Protein AF-A0A1A8I3B7-F1 (afdb_monomer)

Nearest PDB structures (foldseek):
  3erb-assembly1_A  TM=9.360E-01  e=1.379E-04  Homo sapiens
  3hs0-assembly3_D  TM=9.545E-01  e=1.295E-04  Homo sapiens
  7kg4-assembly2_B  TM=9.202E-01  e=6.249E-04  Homo sapiens
  3hs0-assembly3_I-2  TM=7.702E-01  e=1.666E-04  Homo sapiens
  8aci-assembly1_A  TM=8.861E-01  e=5.174E-04  Homo sapiens

Organism: Nothobranchius kuhntae (NCBI:txid321403)

Radius of gyration: 26.36 Å; Cα contacts (8 Å, |Δi|>4): 218; chains: 1; bounding box: 63×26×68 Å

Sequence (165 aa):
AVLNTSALFTYDSEYLLNTYYYKPRHDSSFIPVFSVPESPDDPLSAQAAQICSGHGSQFCRYDILVGRSPAMGNATRVSFQSHISLVNDLKPVLSCGWIPPPNNGKKLGTTYLQGAKVQFSCEEGYTLRGSAVRLCQKNGQWSGEDTSCHVSSMKNLMKSLILKL

InterPro domains:
  IPR000436 Sushi/SCR/CCP domain [PF00084] (96-149)
  IPR000436 Sushi/SCR/CCP domain [PS50923] (94-151)
  IPR000436 Sushi/SCR/CCP domain [SM00032] (96-149)
  IPR000436 Sushi/SCR/CCP domain [cd00033] (96-149)
  IPR035976 Sushi/SCR/CCP superfamily [SSF57535] (95-151)
  IPR051495 Epithelial Barrier and Cell Signaling Protein [PTHR13802] (8-152)
  IPR056619 Mucin-4-like, C8-3 domain [PF23263] (38-89)

Structure (mmCIF, N/CA/C/O backbone):
data_AF-A0A1A8I3B7-F1
#
_entry.id   AF-A0A1A8I3B7-F1
#
loop_
_atom_site.group_PDB
_atom_site.id
_atom_site.type_symbol
_atom_site.label_atom_id
_atom_site.label_alt_id
_atom_site.label_comp_id
_atom_site.label_asym_id
_atom_site.label_entity_id
_atom_site.label_seq_id
_atom_site.pdbx_PDB_ins_code
_atom_site.Cartn_x
_atom_site.Cartn_y
_atom_site.Cartn_z
_atom_site.occupancy
_atom_site.B_iso_or_equiv
_atom_site.auth_seq_id
_atom_site.auth_comp_id
_atom_site.auth_asym_id
_atom_site.auth_atom_id
_atom_site.pdbx_PDB_model_num
ATOM 1 N N . ALA A 1 1 ? 6.534 -5.813 12.168 1.00 29.72 1 ALA A N 1
ATOM 2 C CA . ALA A 1 1 ? 6.998 -6.311 10.860 1.00 29.72 1 ALA A CA 1
ATOM 3 C C . ALA A 1 1 ? 5.768 -6.464 9.984 1.00 29.72 1 ALA A C 1
ATOM 5 O O . ALA A 1 1 ? 4.904 -7.254 10.333 1.00 29.72 1 ALA A O 1
ATOM 6 N N . VAL A 1 2 ? 5.632 -5.648 8.939 1.00 33.31 2 VAL A N 1
ATOM 7 C CA . VAL A 1 2 ? 4.584 -5.846 7.930 1.00 33.31 2 VAL A CA 1
ATOM 8 C C . VAL A 1 2 ? 5.142 -6.899 6.981 1.00 33.31 2 VAL A C 1
ATOM 10 O O . VAL A 1 2 ? 6.028 -6.606 6.183 1.00 33.31 2 VAL A O 1
ATOM 13 N N . LEU A 1 3 ? 4.747 -8.154 7.185 1.00 36.22 3 LEU A N 1
ATOM 14 C CA . LEU A 1 3 ? 5.146 -9.259 6.325 1.00 36.22 3 LEU A CA 1
ATOM 15 C C . LEU A 1 3 ? 4.107 -9.400 5.214 1.00 36.22 3 LEU A C 1
ATOM 17 O O . LEU A 1 3 ? 2.982 -9.807 5.473 1.00 36.22 3 LEU A O 1
ATOM 21 N N . ASN A 1 4 ? 4.574 -9.104 4.003 1.00 42.94 4 ASN A N 1
ATOM 22 C CA . ASN A 1 4 ? 4.016 -9.440 2.697 1.00 42.94 4 ASN A CA 1
ATOM 23 C C . ASN A 1 4 ? 2.701 -8.762 2.255 1.00 42.94 4 ASN A C 1
ATOM 25 O O . ASN A 1 4 ? 1.717 -8.702 2.975 1.00 42.94 4 ASN A O 1
ATOM 29 N N . THR A 1 5 ? 2.751 -8.303 0.997 1.00 38.34 5 THR A N 1
ATOM 30 C CA . THR A 1 5 ? 1.679 -7.855 0.076 1.00 38.34 5 THR A CA 1
ATOM 31 C C . THR A 1 5 ? 1.057 -6.465 0.198 1.00 38.34 5 THR A C 1
ATOM 33 O O . THR A 1 5 ? 0.186 -6.138 -0.605 1.00 38.34 5 THR A O 1
ATOM 36 N N . SER A 1 6 ? 1.528 -5.584 1.072 1.00 40.06 6 SER A N 1
ATOM 37 C CA . SER A 1 6 ? 0.970 -4.228 1.160 1.00 40.06 6 SER A CA 1
ATOM 38 C C . SER A 1 6 ? 1.882 -3.210 0.467 1.00 40.06 6 SER A C 1
ATOM 40 O O . SER A 1 6 ? 2.818 -2.676 1.062 1.00 40.06 6 SER A O 1
ATOM 42 N N . ALA A 1 7 ? 1.632 -2.957 -0.824 1.00 38.62 7 ALA A N 1
ATOM 43 C CA . ALA A 1 7 ? 2.159 -1.772 -1.496 1.00 38.62 7 ALA A CA 1
ATOM 44 C C . ALA A 1 7 ? 1.798 -0.515 -0.683 1.00 38.62 7 ALA A C 1
ATOM 46 O O . ALA A 1 7 ? 0.807 -0.502 0.044 1.00 38.62 7 ALA A O 1
ATOM 47 N N . LEU A 1 8 ? 2.564 0.566 -0.847 1.00 45.38 8 LEU A N 1
ATOM 48 C CA . LEU A 1 8 ? 2.466 1.835 -0.102 1.00 45.38 8 LEU A CA 1
ATOM 49 C C . LEU A 1 8 ? 1.071 2.527 -0.130 1.00 45.38 8 LEU A C 1
ATOM 51 O O . LEU A 1 8 ? 0.895 3.568 0.496 1.00 45.38 8 LEU A O 1
ATOM 55 N N . PHE A 1 9 ? 0.086 1.943 -0.827 1.00 38.44 9 PHE A N 1
ATOM 56 C CA . PHE A 1 9 ? -1.305 2.389 -0.966 1.00 38.44 9 PHE A CA 1
ATOM 57 C C . PHE A 1 9 ? -2.360 1.296 -0.736 1.00 38.44 9 PHE A C 1
ATOM 59 O O . PHE A 1 9 ? -3.534 1.515 -1.038 1.00 38.44 9 PHE A O 1
ATOM 66 N N . THR A 1 10 ? -2.010 0.118 -0.220 1.00 41.25 10 THR A N 1
ATOM 67 C CA . THR A 1 10 ? -3.031 -0.891 0.077 1.00 41.25 10 THR A CA 1
ATOM 68 C C . THR A 1 10 ? -3.787 -0.487 1.340 1.00 41.25 10 THR A C 1
ATOM 70 O O . THR A 1 10 ? -3.451 -0.866 2.462 1.00 41.25 10 THR A O 1
ATOM 73 N N . TYR A 1 11 ? -4.879 0.245 1.129 1.00 44.25 11 TYR A N 1
ATOM 74 C CA . TYR A 1 11 ? -6.147 -0.144 1.735 1.00 44.25 11 TYR A CA 1
ATOM 75 C C . TYR A 1 11 ? -6.271 -1.671 1.674 1.00 44.25 11 TYR A C 1
ATOM 77 O O . TYR A 1 11 ? -5.760 -2.277 0.733 1.00 44.25 11 TYR A O 1
ATOM 85 N N . ASP A 1 12 ? -6.931 -2.281 2.655 1.00 45.56 12 ASP A N 1
ATOM 86 C CA . ASP A 1 12 ? -7.401 -3.664 2.567 1.00 45.56 12 ASP A CA 1
ATOM 87 C C . ASP A 1 12 ? -8.307 -3.783 1.326 1.00 45.56 12 ASP A C 1
ATOM 89 O O . ASP A 1 12 ? -9.506 -3.485 1.345 1.00 45.56 12 ASP A O 1
ATOM 93 N N . SER A 1 13 ? -7.655 -4.002 0.187 1.00 54.22 13 SER A N 1
ATOM 94 C CA . SER A 1 13 ? -8.174 -3.703 -1.137 1.00 54.22 13 SER A CA 1
ATOM 95 C C . SER A 1 13 ? -9.128 -4.797 -1.544 1.00 54.22 13 SER A C 1
ATOM 97 O O . SER A 1 13 ? -10.132 -4.513 -2.173 1.00 54.22 13 SER A O 1
ATOM 99 N N . GLU A 1 14 ? -8.903 -6.028 -1.108 1.00 53.94 14 GLU A N 1
ATOM 100 C CA . GLU A 1 14 ? -9.762 -7.136 -1.473 1.00 53.94 14 GLU A CA 1
ATOM 101 C C . GLU A 1 14 ? -11.155 -6.997 -0.843 1.00 53.94 14 GLU A C 1
ATOM 103 O O . GLU A 1 14 ? -12.153 -7.048 -1.561 1.00 53.94 14 GLU A O 1
ATOM 108 N N . TYR A 1 15 ? -11.256 -6.708 0.462 1.00 56.69 15 TYR A N 1
ATOM 109 C CA . TYR A 1 15 ? -12.559 -6.534 1.115 1.00 56.69 15 TYR A CA 1
ATOM 110 C C . TYR A 1 15 ? -13.305 -5.294 0.604 1.00 56.69 15 TYR A C 1
ATOM 112 O O . TYR A 1 15 ? -14.494 -5.373 0.281 1.00 56.69 15 TYR A O 1
ATOM 120 N N . LEU A 1 16 ? -12.625 -4.149 0.485 1.00 56.44 16 LEU A N 1
ATOM 121 C CA . LEU A 1 16 ? -13.259 -2.908 0.030 1.00 56.44 16 LEU A CA 1
ATOM 122 C C . LEU A 1 16 ? -13.615 -2.940 -1.466 1.00 56.44 16 LEU A C 1
ATOM 124 O O . LEU A 1 16 ? -14.724 -2.536 -1.824 1.00 56.44 16 LEU A O 1
ATOM 128 N N . LEU A 1 17 ? -12.737 -3.452 -2.338 1.00 57.22 17 LEU A N 1
ATOM 129 C CA . LEU A 1 17 ? -13.003 -3.552 -3.781 1.00 57.22 17 LEU A CA 1
ATOM 130 C C . LEU A 1 17 ? -14.116 -4.564 -4.077 1.00 57.22 17 LEU A C 1
ATOM 132 O O . LEU A 1 17 ? -15.009 -4.259 -4.874 1.00 57.22 17 LEU A O 1
ATOM 136 N N . ASN A 1 18 ? -14.113 -5.722 -3.403 1.00 55.06 18 ASN A N 1
ATOM 137 C CA . ASN A 1 18 ? -15.114 -6.772 -3.624 1.00 55.06 18 ASN A CA 1
ATOM 138 C C . ASN A 1 18 ? -16.487 -6.444 -3.021 1.00 55.06 18 ASN A C 1
ATOM 140 O O . ASN A 1 18 ? -17.495 -6.976 -3.494 1.00 55.06 18 ASN A O 1
ATOM 144 N N . THR A 1 19 ? -16.546 -5.603 -1.983 1.00 56.97 19 THR A N 1
ATOM 145 C CA . THR A 1 1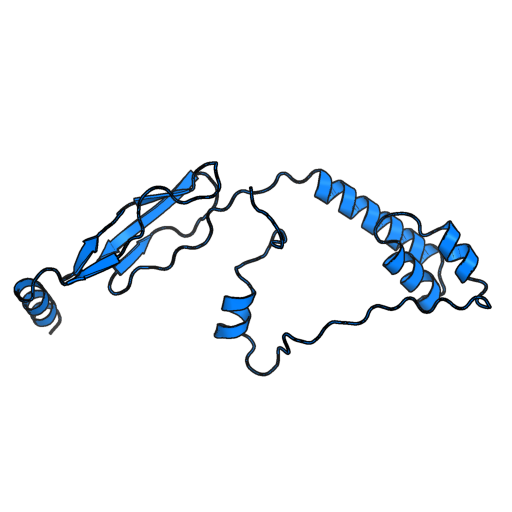9 ? -17.803 -5.290 -1.281 1.00 56.97 19 THR A CA 1
ATOM 146 C C . THR A 1 19 ? -18.463 -4.010 -1.790 1.00 56.97 19 THR A C 1
ATOM 148 O O . THR A 1 19 ? -19.687 -3.974 -1.879 1.00 56.97 19 THR A O 1
ATOM 151 N N . TYR A 1 20 ? -17.692 -2.978 -2.156 1.00 53.53 20 TYR A N 1
ATOM 152 C CA . TYR A 1 20 ? -18.251 -1.639 -2.394 1.00 53.53 20 TYR A CA 1
ATOM 153 C C . TYR A 1 20 ? -18.153 -1.122 -3.835 1.00 53.53 20 TYR A C 1
ATOM 155 O O . TYR A 1 20 ? -18.980 -0.292 -4.205 1.00 53.53 20 TYR A O 1
ATOM 163 N N . TYR A 1 21 ? -17.194 -1.577 -4.657 1.00 54.53 21 TYR A N 1
ATOM 164 C CA . TYR A 1 21 ? -16.903 -0.897 -5.932 1.00 54.53 21 TYR A CA 1
ATOM 165 C C . TYR A 1 21 ? -17.206 -1.692 -7.215 1.00 54.53 21 TYR A C 1
ATOM 167 O O . TYR A 1 21 ? -17.647 -1.073 -8.183 1.00 54.53 21 TYR A O 1
ATOM 175 N N . TYR A 1 22 ? -16.996 -3.020 -7.279 1.00 58.62 22 TYR A N 1
ATOM 176 C CA . TYR A 1 22 ? -16.888 -3.689 -8.597 1.00 58.62 22 TYR A CA 1
ATOM 177 C C . TYR A 1 22 ? -17.583 -5.045 -8.808 1.00 58.62 22 TYR A C 1
ATOM 179 O O . TYR A 1 22 ? -17.322 -5.689 -9.825 1.00 58.62 22 TYR A O 1
ATOM 187 N N . LYS A 1 23 ? -18.514 -5.497 -7.961 1.00 49.50 23 LYS A N 1
ATOM 188 C CA . LYS A 1 23 ? -19.348 -6.673 -8.304 1.00 49.50 23 LYS A CA 1
ATOM 189 C C . LYS A 1 23 ? -20.363 -6.267 -9.388 1.00 49.50 23 LYS A C 1
ATOM 191 O O . LYS A 1 23 ? -21.399 -5.715 -9.025 1.00 49.50 23 LYS A O 1
ATOM 196 N N . PRO A 1 24 ? -20.058 -6.403 -10.700 1.00 54.44 24 PRO A N 1
ATOM 197 C CA . PRO A 1 24 ? -19.806 -7.691 -11.368 1.00 54.44 24 PRO A CA 1
ATOM 198 C C . PRO A 1 24 ? -18.654 -7.700 -12.410 1.00 54.44 24 PRO A C 1
ATOM 200 O O . PRO A 1 24 ? -18.615 -8.575 -13.267 1.00 54.44 24 PRO A O 1
ATOM 203 N N . ARG A 1 25 ? -17.747 -6.715 -12.404 1.00 57.22 25 ARG A N 1
ATOM 204 C CA . ARG A 1 25 ? -16.710 -6.526 -13.444 1.00 57.22 25 ARG A CA 1
ATOM 205 C C . ARG A 1 25 ? -15.297 -6.945 -13.034 1.00 57.22 25 ARG A C 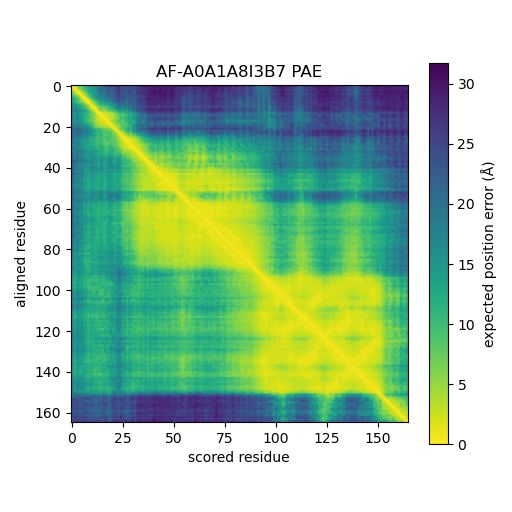1
ATOM 207 O O . ARG A 1 25 ? -14.399 -6.892 -13.867 1.00 57.22 25 ARG A O 1
ATOM 214 N N . HIS A 1 26 ? -15.088 -7.323 -11.777 1.00 57.19 26 HIS A N 1
ATOM 215 C CA . HIS A 1 26 ? -13.778 -7.733 -11.286 1.00 57.19 26 HIS A CA 1
ATOM 216 C C . HIS A 1 26 ? -13.695 -9.258 -11.213 1.00 57.19 26 HIS A C 1
ATOM 218 O O . HIS A 1 26 ? -14.240 -9.873 -10.296 1.00 57.19 26 HIS A O 1
ATOM 224 N N . ASP A 1 27 ? -13.025 -9.856 -12.195 1.00 64.44 27 ASP A N 1
ATOM 225 C CA . ASP A 1 27 ? -12.627 -11.256 -12.143 1.00 64.44 27 ASP A CA 1
ATOM 226 C C . ASP A 1 27 ? -11.337 -11.364 -11.321 1.00 64.44 27 ASP A C 1
ATOM 228 O O . ASP A 1 27 ? -10.253 -11.022 -11.791 1.00 64.44 27 ASP A O 1
ATOM 232 N N . SER A 1 28 ? -11.456 -11.821 -10.073 1.00 63.94 28 S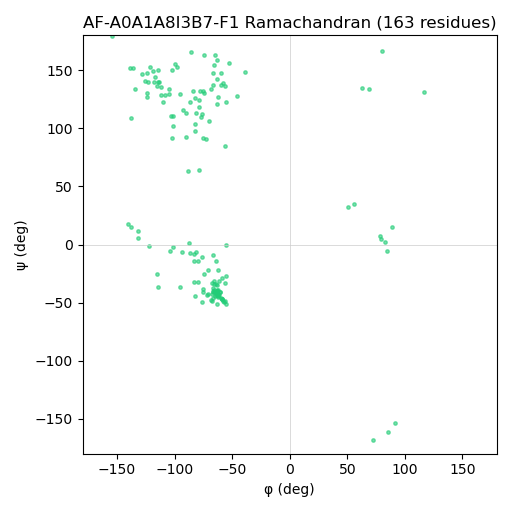ER A N 1
ATOM 233 C CA . SER A 1 28 ? -10.306 -12.034 -9.188 1.00 63.94 28 SER A CA 1
ATOM 234 C C . SER A 1 28 ? -9.376 -13.157 -9.660 1.00 63.94 28 SER A C 1
ATOM 236 O O . SER A 1 28 ? -8.291 -13.308 -9.104 1.00 63.94 28 SER A O 1
ATOM 238 N N . SER A 1 29 ? -9.773 -13.934 -10.673 1.00 69.44 29 SER A N 1
ATOM 239 C CA . SER A 1 29 ? -8.939 -14.956 -11.308 1.00 69.44 29 SER A CA 1
ATOM 240 C C . SER A 1 29 ? -8.186 -14.454 -12.546 1.00 69.44 29 SER A C 1
ATOM 242 O O . SER A 1 29 ? -7.333 -15.172 -13.072 1.00 69.44 29 SER A O 1
ATOM 244 N N . PHE A 1 30 ? -8.440 -13.220 -13.000 1.00 70.06 30 PHE A N 1
ATOM 245 C CA . PHE A 1 30 ? -7.736 -12.642 -14.139 1.00 70.06 30 PHE A CA 1
ATOM 246 C C . PHE A 1 30 ? -6.279 -12.330 -13.777 1.00 70.06 30 PHE A C 1
ATOM 248 O O . PHE A 1 30 ? -5.976 -11.361 -13.080 1.00 70.06 30 PHE A O 1
ATOM 255 N N . ILE A 1 31 ? -5.364 -13.147 -14.295 1.00 61.59 31 ILE A N 1
ATOM 256 C CA . ILE A 1 31 ? -3.923 -12.916 -14.212 1.00 61.59 31 ILE A CA 1
ATOM 257 C C . ILE A 1 31 ? -3.465 -12.396 -15.580 1.00 61.59 31 ILE A C 1
ATOM 259 O O . ILE A 1 31 ? -3.478 -13.164 -16.547 1.00 61.59 31 ILE A O 1
ATOM 263 N N . PRO A 1 32 ? -3.064 -11.118 -15.710 1.00 60.66 32 PRO A N 1
ATOM 264 C CA . PRO A 1 32 ? -2.543 -10.614 -16.972 1.00 60.66 32 PRO A CA 1
ATOM 265 C C . PRO A 1 32 ? -1.254 -11.361 -17.328 1.00 60.66 32 PRO A C 1
ATOM 267 O O . PRO A 1 32 ? -0.278 -11.345 -16.576 1.00 60.66 32 PRO A O 1
ATOM 270 N N . VAL A 1 33 ? -1.249 -12.020 -18.487 1.00 70.69 33 VAL A N 1
ATOM 271 C CA . VAL A 1 33 ? -0.063 -12.709 -19.001 1.00 70.69 33 VAL A CA 1
ATOM 272 C C . VAL A 1 33 ? 0.832 -11.681 -19.682 1.00 70.69 33 VAL A C 1
ATOM 274 O O . VAL A 1 33 ? 0.477 -11.117 -20.715 1.00 70.69 33 VAL A O 1
ATOM 277 N N . PHE A 1 34 ? 2.001 -11.439 -19.095 1.00 74.38 34 PHE A N 1
ATOM 278 C CA . PHE A 1 34 ? 3.054 -10.626 -19.692 1.00 74.38 34 PHE A CA 1
ATOM 279 C C . PHE A 1 34 ? 4.120 -11.551 -20.282 1.00 74.38 34 PHE A C 1
ATOM 281 O O . PHE A 1 34 ? 4.834 -12.228 -19.543 1.00 74.38 34 PHE A O 1
ATOM 288 N N . SER A 1 35 ? 4.224 -11.593 -21.608 1.00 80.94 35 SER A N 1
ATOM 289 C CA . SER A 1 35 ? 5.221 -12.397 -22.319 1.00 80.94 35 SER A CA 1
ATOM 290 C C . SER A 1 35 ? 6.058 -11.517 -23.236 1.00 80.94 35 SER A C 1
ATOM 292 O O . SER A 1 35 ? 5.517 -10.751 -24.034 1.00 80.94 35 SER A O 1
ATOM 294 N N . VAL A 1 36 ? 7.378 -11.654 -23.150 1.00 82.81 36 VAL A N 1
ATOM 295 C CA . VAL A 1 36 ? 8.308 -10.990 -24.065 1.00 82.81 36 VAL A CA 1
ATOM 296 C C . VAL A 1 36 ? 8.333 -11.782 -25.381 1.00 82.81 36 VAL A C 1
ATOM 298 O O . VAL A 1 36 ? 8.601 -12.983 -25.334 1.00 82.81 36 VAL A O 1
ATOM 301 N N . PRO A 1 37 ? 8.059 -11.167 -26.546 1.00 81.31 37 PRO A N 1
ATOM 302 C CA . PRO A 1 37 ? 8.076 -11.864 -27.832 1.00 81.31 37 PRO A CA 1
ATOM 303 C C . PRO A 1 37 ? 9.519 -12.053 -28.334 1.00 81.31 37 PRO A C 1
ATOM 305 O O . PRO A 1 37 ? 9.920 -11.468 -29.337 1.00 81.31 37 PRO A O 1
ATOM 308 N N . GLU A 1 38 ? 10.334 -12.826 -27.611 1.00 80.12 38 GLU A N 1
ATOM 309 C CA . GLU A 1 38 ? 11.719 -13.106 -28.007 1.00 80.12 38 GLU A CA 1
ATOM 310 C C . GLU A 1 38 ? 11.748 -14.137 -29.137 1.00 80.12 38 GLU A C 1
ATOM 312 O O . GLU A 1 38 ? 11.425 -15.307 -28.936 1.00 80.12 38 GLU A O 1
ATOM 317 N N . SER A 1 39 ? 12.158 -13.706 -30.331 1.00 85.31 39 SER A N 1
ATOM 318 C CA . SER A 1 39 ? 12.516 -14.610 -31.425 1.00 85.31 39 SER A CA 1
ATOM 319 C C . SER A 1 39 ? 14.041 -14.647 -31.582 1.00 85.31 39 SER A C 1
ATOM 321 O O . SER A 1 39 ? 14.660 -13.575 -31.599 1.00 85.31 39 SER A O 1
ATOM 323 N N . PRO A 1 40 ? 14.667 -15.834 -31.722 1.00 80.88 40 PRO A N 1
ATOM 324 C CA . PRO A 1 40 ? 16.099 -15.954 -32.005 1.00 80.88 40 PRO A CA 1
ATOM 325 C C . PRO A 1 40 ? 16.517 -15.269 -33.312 1.00 80.88 40 PRO A C 1
ATOM 327 O O . PRO A 1 40 ? 17.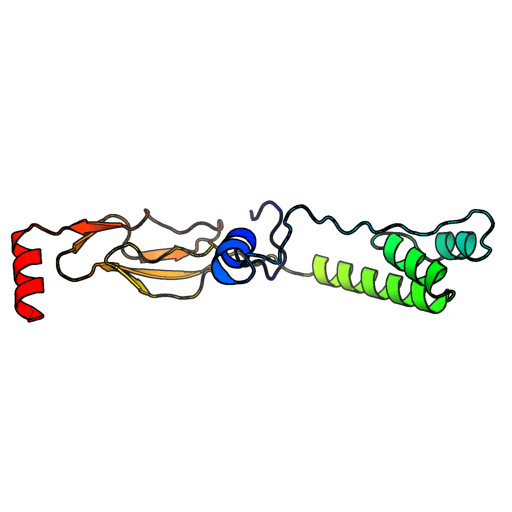644 -14.791 -33.415 1.00 80.88 40 PRO A O 1
ATOM 330 N N . ASP A 1 41 ? 15.600 -15.192 -34.280 1.00 88.00 41 ASP A N 1
ATOM 331 C CA . ASP A 1 41 ? 15.829 -14.586 -35.596 1.00 88.00 41 ASP A CA 1
ATOM 332 C C . ASP A 1 41 ? 15.665 -13.058 -35.584 1.00 88.00 41 ASP A C 1
ATOM 334 O O . ASP A 1 41 ? 15.950 -12.384 -36.575 1.00 88.00 41 ASP A O 1
ATOM 338 N N . ASP A 1 42 ? 15.181 -12.490 -34.476 1.00 88.44 42 ASP A N 1
ATOM 339 C CA . ASP A 1 42 ? 15.002 -11.050 -34.356 1.00 88.44 42 ASP A CA 1
ATOM 340 C C . ASP A 1 42 ? 16.353 -10.371 -34.067 1.00 88.44 42 ASP A C 1
ATOM 342 O O . ASP A 1 42 ? 16.959 -10.617 -33.016 1.00 88.44 42 ASP A O 1
ATOM 346 N N . PRO A 1 43 ? 16.833 -9.473 -34.948 1.00 88.50 43 PRO A N 1
ATOM 347 C CA . PRO A 1 43 ? 18.122 -8.810 -34.765 1.00 88.50 43 PRO A CA 1
ATOM 348 C C . PRO A 1 43 ? 18.174 -7.946 -33.496 1.00 88.50 43 PRO A C 1
ATOM 350 O O . PRO A 1 43 ? 19.259 -7.677 -32.977 1.00 88.50 43 PRO A O 1
ATOM 353 N N . LEU A 1 44 ? 17.020 -7.527 -32.965 1.00 91.69 44 LEU A N 1
ATOM 354 C CA . LEU A 1 44 ? 16.945 -6.752 -31.731 1.00 91.69 44 LEU A CA 1
ATOM 355 C C . LEU A 1 44 ? 17.000 -7.621 -30.470 1.00 91.69 44 LEU A C 1
ATOM 357 O O . LEU A 1 44 ? 17.265 -7.073 -29.403 1.00 91.69 44 LEU A O 1
ATOM 361 N N . SER A 1 45 ? 16.824 -8.945 -30.551 1.00 89.38 45 SER A N 1
ATOM 362 C CA . SER A 1 45 ? 16.875 -9.836 -29.378 1.00 89.38 45 SER A CA 1
ATOM 363 C C . SER A 1 45 ? 18.248 -9.828 -28.704 1.00 89.38 45 SER A C 1
ATOM 365 O O . SER A 1 45 ? 18.347 -9.669 -27.486 1.00 89.38 45 SER A O 1
ATOM 367 N N . ALA A 1 46 ? 19.328 -9.920 -29.487 1.00 88.81 46 ALA A N 1
ATOM 368 C CA . ALA A 1 46 ? 20.692 -9.860 -28.956 1.00 88.81 46 ALA A CA 1
ATOM 369 C C . ALA A 1 46 ? 20.997 -8.486 -28.337 1.00 88.81 46 ALA A C 1
ATOM 371 O O . ALA A 1 46 ? 21.578 -8.390 -27.254 1.00 88.81 46 ALA A O 1
ATOM 372 N N . GLN A 1 47 ? 20.547 -7.415 -28.995 1.00 89.75 47 GLN A N 1
ATOM 373 C CA . GLN A 1 47 ? 20.723 -6.049 -28.508 1.00 89.75 47 GLN A CA 1
ATOM 374 C C . GLN A 1 47 ? 19.918 -5.794 -27.225 1.00 89.75 47 GLN A C 1
ATOM 376 O O . GLN A 1 47 ? 20.425 -5.187 -26.279 1.00 89.75 47 GLN A O 1
ATOM 381 N N . ALA A 1 48 ? 18.688 -6.304 -27.151 1.00 91.31 48 ALA A N 1
ATOM 382 C CA . ALA A 1 48 ? 17.852 -6.235 -25.963 1.00 91.31 48 ALA A CA 1
ATOM 383 C C . ALA A 1 48 ? 18.480 -6.999 -24.795 1.00 91.31 48 ALA A C 1
ATOM 385 O O . ALA A 1 48 ? 18.481 -6.497 -23.675 1.00 91.31 48 ALA A O 1
ATOM 386 N N . ALA A 1 49 ? 19.087 -8.162 -25.046 1.00 89.00 49 ALA A N 1
ATOM 387 C CA . ALA A 1 49 ? 19.796 -8.917 -24.018 1.00 89.00 49 ALA A CA 1
ATOM 388 C C . ALA A 1 49 ? 21.012 -8.163 -23.449 1.00 89.00 49 ALA A C 1
ATOM 390 O O . ALA A 1 49 ? 21.282 -8.269 -22.253 1.00 89.00 49 ALA A O 1
ATOM 391 N N . GLN A 1 50 ? 21.712 -7.380 -24.276 1.00 89.94 50 GLN A N 1
ATOM 392 C CA . GLN A 1 50 ? 22.845 -6.557 -23.840 1.00 89.94 50 GLN A CA 1
ATOM 393 C C . GLN A 1 50 ? 22.414 -5.304 -23.066 1.00 89.94 50 GLN A C 1
ATOM 395 O O . GLN A 1 50 ? 23.040 -4.944 -22.069 1.00 89.94 50 GLN A O 1
ATOM 400 N N . ILE A 1 51 ? 21.354 -4.624 -23.511 1.00 91.88 51 ILE A N 1
ATOM 401 C CA . ILE A 1 51 ? 20.867 -3.398 -22.865 1.00 91.88 51 ILE A CA 1
ATOM 402 C C . ILE A 1 51 ? 20.114 -3.746 -21.580 1.00 91.88 51 ILE A C 1
ATOM 404 O O . ILE A 1 51 ? 20.369 -3.168 -20.527 1.00 91.88 51 ILE A O 1
ATOM 408 N N . CYS A 1 52 ? 19.185 -4.687 -21.634 1.00 91.81 52 CYS A N 1
ATOM 409 C CA . CYS A 1 52 ? 18.265 -4.966 -20.546 1.00 91.81 52 CYS A CA 1
ATOM 410 C C . CYS A 1 52 ? 18.832 -6.017 -19.588 1.00 91.81 52 CYS A C 1
ATOM 412 O O . CYS A 1 52 ? 18.613 -7.218 -19.760 1.00 91.81 52 CYS A O 1
ATOM 414 N N . SER A 1 53 ? 19.518 -5.555 -18.543 1.00 84.44 53 SER A N 1
ATOM 415 C CA . SER A 1 53 ? 20.029 -6.379 -17.444 1.00 84.44 53 SER A CA 1
ATOM 416 C C . SER A 1 53 ? 19.478 -5.919 -16.086 1.00 84.44 53 SER A C 1
ATOM 418 O O . SER A 1 53 ? 19.124 -4.753 -15.904 1.00 84.44 53 SER A O 1
ATOM 420 N N . GLY A 1 54 ? 19.382 -6.848 -15.127 1.00 81.44 54 GLY A N 1
ATOM 421 C CA . GLY A 1 54 ? 18.898 -6.576 -13.768 1.00 81.44 54 GLY A CA 1
ATOM 422 C C . GLY A 1 54 ? 17.373 -6.632 -13.594 1.00 81.44 54 GLY A C 1
ATOM 423 O O . GLY A 1 54 ? 16.650 -7.240 -14.390 1.00 81.44 54 GLY A O 1
ATOM 424 N N . HIS A 1 55 ? 16.882 -6.027 -12.509 1.00 77.06 55 HIS A N 1
ATOM 425 C CA . HIS A 1 55 ? 15.455 -5.965 -12.188 1.00 77.06 55 HIS A CA 1
ATOM 426 C C . HIS A 1 55 ? 14.687 -5.103 -13.201 1.00 77.06 55 HIS A C 1
ATOM 428 O O . HIS A 1 55 ? 15.137 -4.029 -13.588 1.00 77.06 55 HIS A O 1
ATOM 434 N N . GLY A 1 56 ? 13.514 -5.579 -13.627 1.00 79.12 56 GLY A N 1
ATOM 435 C CA . GLY A 1 56 ? 12.711 -4.919 -14.662 1.00 79.12 56 GLY A CA 1
ATOM 436 C C . GLY A 1 56 ? 13.200 -5.164 -16.097 1.00 79.12 56 GLY A C 1
ATOM 437 O O . GLY A 1 56 ? 12.653 -4.589 -17.037 1.00 79.12 56 GLY A O 1
ATOM 438 N N . SER A 1 57 ? 14.183 -6.053 -16.292 1.00 86.50 57 SER A N 1
ATOM 439 C CA . SER A 1 57 ? 14.715 -6.419 -17.614 1.00 86.50 57 SER A CA 1
ATOM 440 C C . SER A 1 57 ? 13.647 -6.940 -18.577 1.00 86.50 57 SER A C 1
ATOM 442 O O . SER A 1 57 ? 13.725 -6.646 -19.764 1.00 86.50 57 SER A O 1
ATOM 444 N N . GLN A 1 58 ? 12.617 -7.628 -18.080 1.00 89.12 58 GLN A N 1
ATOM 445 C CA . GLN A 1 58 ? 11.482 -8.088 -18.887 1.00 89.12 58 GLN A CA 1
ATOM 446 C C . GLN A 1 58 ? 10.707 -6.934 -19.548 1.00 89.12 58 GLN A C 1
ATOM 448 O O . GLN A 1 58 ? 10.362 -7.028 -20.722 1.00 89.12 58 GLN A O 1
ATOM 453 N N . PHE A 1 59 ? 10.491 -5.826 -18.831 1.00 90.19 59 PHE A N 1
ATOM 454 C CA . PHE A 1 59 ? 9.784 -4.652 -19.355 1.00 90.19 59 PHE A CA 1
ATOM 455 C C . PHE A 1 59 ? 10.653 -3.914 -20.371 1.00 90.19 59 PHE A C 1
ATOM 457 O O . PHE A 1 59 ? 10.201 -3.594 -21.462 1.00 90.19 59 PHE A O 1
ATOM 464 N N . CYS A 1 60 ? 11.941 -3.755 -20.054 1.00 93.19 60 CYS A N 1
ATOM 465 C CA . CYS A 1 60 ? 12.923 -3.213 -20.988 1.00 93.19 60 CYS A CA 1
ATOM 466 C C . CYS A 1 60 ? 12.975 -4.025 -22.295 1.00 93.19 60 CYS A C 1
ATOM 468 O O . CYS A 1 60 ? 12.901 -3.444 -23.373 1.00 93.19 60 CYS A O 1
ATOM 470 N N . ARG A 1 61 ? 13.058 -5.362 -22.220 1.00 93.06 61 ARG A N 1
ATOM 471 C CA . ARG A 1 61 ? 13.111 -6.240 -23.403 1.00 93.06 61 ARG A CA 1
ATOM 472 C C . ARG A 1 61 ? 11.831 -6.153 -24.223 1.00 93.06 61 ARG A C 1
ATOM 474 O O . ARG A 1 61 ? 11.904 -6.045 -25.443 1.00 93.06 61 ARG A O 1
ATOM 481 N N . TYR A 1 62 ? 10.679 -6.149 -23.555 1.00 92.44 62 TYR A N 1
ATOM 482 C CA . TYR A 1 62 ? 9.384 -5.979 -24.203 1.00 92.44 62 TYR A CA 1
ATOM 483 C C . TYR A 1 62 ? 9.313 -4.663 -24.988 1.00 92.44 62 TYR A C 1
ATOM 485 O O . TYR A 1 62 ? 8.989 -4.685 -26.174 1.00 92.44 62 TYR A O 1
ATOM 493 N N . ASP A 1 63 ? 9.702 -3.541 -24.379 1.00 93.31 63 ASP A N 1
ATOM 494 C CA . ASP A 1 63 ? 9.671 -2.230 -25.036 1.00 93.31 63 ASP A CA 1
ATOM 495 C C . ASP A 1 63 ? 10.625 -2.152 -26.240 1.00 93.31 63 ASP A C 1
ATOM 497 O O . ASP A 1 63 ? 10.297 -1.523 -27.246 1.00 93.31 63 ASP A O 1
ATOM 501 N N . ILE A 1 64 ? 11.780 -2.832 -26.196 1.00 94.06 64 ILE A N 1
ATOM 502 C CA . ILE A 1 64 ? 12.684 -2.921 -27.358 1.00 94.06 64 ILE A CA 1
ATOM 503 C C . ILE A 1 64 ? 12.056 -3.739 -28.482 1.00 94.06 64 ILE A C 1
ATOM 505 O O . ILE A 1 64 ? 12.091 -3.308 -29.633 1.00 94.06 64 ILE A O 1
ATOM 509 N N . LEU A 1 65 ? 11.520 -4.920 -28.177 1.00 92.75 65 LEU A N 1
ATOM 510 C CA . LEU A 1 65 ? 11.064 -5.871 -29.193 1.00 92.75 65 LEU A CA 1
ATOM 511 C C . LEU A 1 65 ? 9.734 -5.449 -29.825 1.00 92.75 65 LEU A C 1
ATOM 513 O O . LEU A 1 65 ? 9.563 -5.558 -31.039 1.00 92.75 65 LEU A O 1
ATOM 517 N N . VAL A 1 66 ? 8.818 -4.904 -29.023 1.00 91.56 66 VAL A N 1
ATOM 518 C CA . VAL A 1 66 ? 7.520 -4.401 -29.493 1.00 91.56 66 VAL A CA 1
ATOM 519 C C . VAL A 1 66 ? 7.653 -2.991 -30.066 1.00 91.56 66 VAL A C 1
ATOM 521 O O . VAL A 1 66 ? 7.135 -2.718 -31.146 1.00 91.56 66 VAL A O 1
ATOM 524 N N . GLY A 1 67 ? 8.382 -2.103 -29.385 1.00 91.88 67 GLY A N 1
ATOM 525 C CA . GLY A 1 67 ? 8.590 -0.717 -29.816 1.00 91.88 67 GLY A CA 1
ATOM 526 C C . GLY A 1 67 ? 9.684 -0.538 -30.871 1.00 91.88 67 GLY A C 1
ATOM 527 O O . GLY A 1 67 ? 9.871 0.572 -31.368 1.00 91.88 67 GLY A O 1
ATOM 528 N N . ARG A 1 68 ? 10.426 -1.605 -31.201 1.00 93.50 68 ARG A N 1
ATOM 529 C CA . ARG A 1 68 ? 11.537 -1.618 -32.172 1.00 93.50 68 ARG A CA 1
ATOM 530 C C . ARG A 1 68 ? 12.576 -0.514 -31.930 1.00 93.50 68 ARG A C 1
ATOM 532 O O . ARG A 1 68 ? 13.182 -0.004 -32.867 1.00 93.50 68 ARG A O 1
ATOM 539 N N . SER A 1 69 ? 12.789 -0.140 -30.665 1.00 95.19 69 SER A N 1
ATOM 540 C CA . SER A 1 69 ? 13.642 0.986 -30.272 1.00 95.19 69 SER A CA 1
ATOM 541 C C . SER A 1 69 ? 14.515 0.645 -29.059 1.00 95.19 69 SER A C 1
ATOM 543 O O . SER A 1 69 ? 14.021 0.587 -27.929 1.00 95.19 69 SER A O 1
ATOM 545 N N . PRO A 1 70 ? 15.838 0.490 -29.248 1.00 94.44 70 PRO A N 1
ATOM 546 C CA . PRO A 1 70 ? 16.780 0.288 -28.146 1.00 94.44 70 PRO A CA 1
ATOM 547 C C . PRO A 1 70 ? 16.805 1.463 -27.162 1.00 94.44 70 PRO A C 1
ATOM 549 O O . PRO A 1 70 ? 17.015 1.274 -25.964 1.00 94.44 70 PRO A O 1
ATOM 552 N N . ALA A 1 71 ? 16.568 2.682 -27.659 1.00 95.12 71 ALA A N 1
ATOM 553 C CA . ALA A 1 71 ? 16.496 3.884 -26.835 1.00 95.12 71 ALA A CA 1
ATOM 554 C C . ALA A 1 71 ? 15.291 3.848 -25.884 1.00 95.12 71 ALA A C 1
ATOM 556 O O . ALA A 1 71 ? 15.429 4.219 -24.719 1.00 95.12 71 ALA A O 1
ATOM 557 N N . MET A 1 72 ? 14.144 3.346 -26.359 1.00 94.75 72 MET A N 1
ATOM 558 C CA . MET A 1 72 ? 12.940 3.176 -25.544 1.00 94.75 72 MET A CA 1
ATOM 559 C C . MET A 1 72 ? 13.185 2.185 -24.403 1.00 94.75 72 MET A C 1
ATOM 561 O O . MET A 1 72 ? 13.011 2.542 -23.242 1.00 94.75 72 MET A O 1
ATOM 565 N N . GLY A 1 73 ? 13.706 0.991 -24.701 1.00 93.00 73 GLY A N 1
ATOM 566 C CA . GLY A 1 73 ? 14.034 0.024 -23.650 1.00 93.00 73 GLY A CA 1
ATOM 567 C C . GLY A 1 73 ? 15.102 0.514 -22.680 1.00 93.00 73 GLY A C 1
ATOM 568 O O . GLY A 1 73 ? 14.986 0.305 -21.474 1.00 93.00 73 GLY A O 1
ATOM 569 N N . ASN A 1 74 ? 16.127 1.218 -23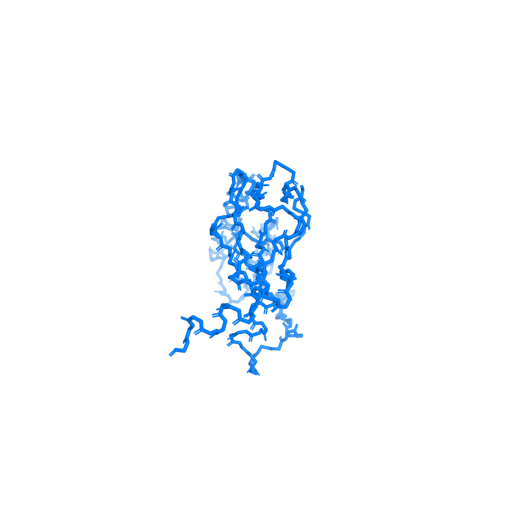.170 1.00 93.69 74 ASN A N 1
ATOM 570 C CA . ASN A 1 74 ? 17.132 1.820 -22.299 1.00 93.69 74 ASN A CA 1
ATOM 571 C C . ASN A 1 74 ? 16.509 2.837 -21.321 1.00 93.69 74 ASN A C 1
ATOM 573 O O . ASN A 1 74 ? 16.855 2.838 -20.140 1.00 93.69 74 ASN A O 1
ATOM 577 N N . ALA A 1 75 ? 15.561 3.660 -21.781 1.00 94.19 75 ALA A N 1
ATOM 578 C CA . ALA A 1 75 ? 14.819 4.569 -20.910 1.00 94.19 75 ALA A CA 1
ATOM 579 C C . ALA A 1 75 ? 13.995 3.803 -19.862 1.00 94.19 75 ALA A C 1
ATOM 581 O O . ALA A 1 75 ? 14.041 4.153 -18.683 1.00 94.19 75 ALA A O 1
ATOM 582 N N . THR A 1 76 ? 13.331 2.711 -20.253 1.00 93.88 76 THR A N 1
ATOM 583 C CA . THR A 1 76 ? 12.606 1.822 -19.330 1.00 93.88 76 THR A CA 1
ATOM 584 C C . THR A 1 76 ? 13.535 1.220 -18.280 1.00 93.88 76 THR A C 1
ATOM 586 O O . THR A 1 76 ? 13.234 1.277 -17.089 1.00 93.88 76 THR A O 1
ATOM 589 N N . ARG A 1 77 ? 14.706 0.711 -18.680 1.00 92.81 77 ARG A N 1
ATOM 590 C CA . ARG A 1 77 ? 15.736 0.207 -17.758 1.00 92.81 77 ARG A CA 1
ATOM 591 C C . ARG A 1 77 ? 16.129 1.259 -16.728 1.00 92.81 77 ARG A C 1
ATOM 593 O O . ARG A 1 77 ? 16.128 0.961 -15.537 1.00 92.81 77 ARG A O 1
ATOM 600 N N . VAL A 1 78 ? 16.458 2.471 -17.177 1.00 92.44 78 VAL A N 1
ATOM 601 C CA . VAL A 1 78 ? 16.858 3.568 -16.283 1.00 92.44 78 VAL A CA 1
ATOM 602 C C . VAL A 1 78 ? 15.706 3.941 -15.352 1.00 92.44 78 VAL A C 1
ATOM 604 O O . VAL A 1 78 ? 15.919 4.070 -14.152 1.00 92.44 78 VAL A O 1
ATOM 607 N N . SER A 1 79 ? 14.478 4.026 -15.869 1.00 92.56 79 SER A N 1
ATOM 608 C CA . SER A 1 79 ? 13.284 4.309 -15.068 1.00 92.56 79 SER A CA 1
ATOM 609 C C . SER A 1 79 ? 13.072 3.267 -13.964 1.00 92.56 79 SER A C 1
ATOM 611 O O . SER A 1 79 ? 12.900 3.631 -12.800 1.00 92.56 79 SER A O 1
ATOM 613 N N . PHE A 1 80 ? 13.177 1.974 -14.290 1.00 90.69 80 PHE A N 1
ATOM 614 C CA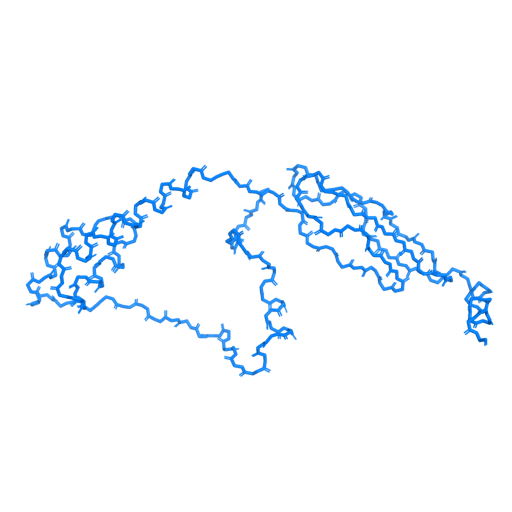 . PHE A 1 80 ? 13.080 0.893 -13.306 1.00 90.69 80 PHE A CA 1
ATOM 615 C C . PHE A 1 80 ? 14.220 0.924 -12.285 1.00 90.69 80 PHE A C 1
ATOM 617 O O . PHE A 1 80 ? 13.974 0.742 -11.095 1.00 90.69 80 PHE A O 1
ATOM 624 N N . GLN A 1 81 ? 15.454 1.195 -12.713 1.00 90.06 81 GLN A N 1
ATOM 625 C CA . GLN A 1 81 ? 16.595 1.336 -11.806 1.00 90.06 81 GLN A CA 1
ATOM 626 C C . GLN A 1 81 ? 16.403 2.509 -10.837 1.00 90.06 81 GLN A C 1
ATOM 628 O O . GLN A 1 81 ? 16.605 2.347 -9.634 1.00 90.06 81 GLN A O 1
ATOM 633 N N . SER A 1 82 ? 15.949 3.663 -11.333 1.00 90.62 82 SER A N 1
ATOM 634 C CA . SER A 1 82 ? 15.611 4.815 -10.495 1.00 90.62 82 SER A CA 1
ATOM 635 C C . SER A 1 82 ? 14.477 4.493 -9.525 1.00 90.62 82 SER A C 1
ATOM 637 O O . SER A 1 82 ? 14.581 4.823 -8.347 1.00 90.62 82 SER A O 1
ATOM 639 N N . HIS A 1 83 ? 13.424 3.807 -9.980 1.00 89.50 83 HIS A N 1
ATOM 640 C CA . HIS A 1 83 ? 12.329 3.376 -9.114 1.00 89.50 83 HIS A CA 1
ATOM 641 C C . HIS A 1 83 ? 12.823 2.471 -7.980 1.00 89.50 83 HIS A C 1
ATOM 643 O O . HIS A 1 83 ? 12.491 2.707 -6.824 1.00 89.50 83 HIS A O 1
ATOM 649 N N . ILE A 1 84 ? 13.650 1.472 -8.288 1.00 86.94 84 ILE A N 1
ATOM 650 C CA . ILE A 1 84 ? 14.200 0.556 -7.282 1.00 86.94 84 ILE A CA 1
ATOM 651 C C . ILE A 1 84 ? 15.084 1.300 -6.285 1.00 86.94 84 ILE A C 1
ATOM 653 O O . ILE A 1 84 ? 14.968 1.056 -5.088 1.00 86.94 84 ILE A O 1
ATOM 657 N N . SER A 1 85 ? 15.925 2.228 -6.753 1.00 89.75 85 SER A N 1
ATOM 658 C CA . SER A 1 85 ? 16.723 3.080 -5.864 1.00 89.75 85 SER A CA 1
ATOM 659 C C . SER A 1 85 ? 15.825 3.848 -4.899 1.00 89.75 85 SER A C 1
ATOM 661 O O . SER A 1 85 ? 16.026 3.776 -3.693 1.00 89.75 85 SER A O 1
ATOM 663 N N . LEU A 1 86 ? 14.784 4.505 -5.419 1.00 89.25 86 LEU A N 1
ATOM 664 C CA . LEU A 1 86 ? 13.827 5.244 -4.600 1.00 89.25 86 LEU A CA 1
ATOM 665 C C . LEU A 1 86 ? 13.145 4.335 -3.578 1.00 89.25 86 LEU A C 1
ATOM 667 O O . LEU A 1 86 ? 13.080 4.694 -2.410 1.00 89.25 86 LEU A O 1
ATOM 671 N N . VAL A 1 87 ? 12.659 3.162 -3.996 1.00 86.19 87 VAL A N 1
ATOM 672 C CA . VAL A 1 87 ? 11.971 2.207 -3.114 1.00 86.19 87 VAL A CA 1
ATOM 673 C C . VAL A 1 87 ? 12.891 1.685 -2.015 1.00 86.19 87 VAL A C 1
ATOM 675 O O . VAL A 1 87 ? 12.450 1.575 -0.874 1.00 86.19 87 VAL A O 1
ATOM 678 N N . ASN A 1 88 ? 14.154 1.403 -2.326 1.00 86.44 88 ASN A N 1
ATOM 679 C CA . ASN A 1 88 ? 15.132 0.972 -1.328 1.00 86.44 88 ASN A CA 1
ATOM 680 C C . ASN A 1 88 ? 15.437 2.071 -0.299 1.00 86.44 88 ASN A C 1
ATOM 682 O O . ASN A 1 88 ? 15.695 1.759 0.863 1.00 86.44 88 ASN A O 1
ATOM 686 N N . ASP A 1 89 ? 15.361 3.340 -0.705 1.00 89.25 89 ASP A N 1
ATOM 687 C CA . ASP A 1 89 ? 15.551 4.491 0.181 1.00 89.25 89 ASP A CA 1
ATOM 688 C C . ASP A 1 89 ? 14.302 4.809 1.028 1.00 89.25 89 ASP A C 1
ATOM 690 O O . ASP A 1 89 ? 14.378 5.559 2.011 1.00 89.25 89 ASP A O 1
ATOM 694 N N . LEU A 1 90 ? 13.135 4.243 0.689 1.00 87.38 90 LEU A N 1
ATOM 695 C CA . LEU A 1 90 ? 11.913 4.449 1.460 1.00 87.38 90 LEU A CA 1
ATOM 696 C C . LEU A 1 90 ? 12.012 3.781 2.832 1.00 87.38 90 LEU A C 1
ATOM 698 O O . LEU A 1 90 ? 12.337 2.604 2.985 1.00 87.38 90 LEU A O 1
ATOM 702 N N . LYS A 1 91 ? 11.616 4.530 3.862 1.00 83.75 91 LYS A N 1
ATOM 703 C CA . LYS A 1 91 ? 11.418 3.973 5.201 1.00 83.75 91 LYS A CA 1
ATOM 704 C C . LYS A 1 91 ? 10.021 3.357 5.291 1.00 83.75 91 LYS A C 1
ATOM 706 O O . LYS A 1 91 ? 9.051 4.033 4.938 1.00 83.75 91 LYS A O 1
ATOM 711 N N . PRO A 1 92 ? 9.885 2.120 5.799 1.00 80.06 92 PRO A N 1
ATOM 712 C CA . PRO A 1 92 ? 8.582 1.496 5.946 1.00 80.06 92 PRO A CA 1
ATOM 713 C C . PRO A 1 92 ? 7.724 2.305 6.919 1.00 80.06 92 PRO A C 1
ATOM 715 O O . PRO A 1 92 ? 8.124 2.591 8.050 1.00 80.06 92 PRO A O 1
ATOM 718 N N . VAL A 1 93 ? 6.524 2.663 6.472 1.00 82.94 93 VAL A N 1
ATOM 719 C CA . VAL A 1 93 ? 5.519 3.296 7.320 1.00 82.94 93 VAL A CA 1
ATOM 720 C C . VAL A 1 93 ? 4.797 2.204 8.097 1.00 82.94 93 VAL A C 1
ATOM 722 O O . VAL A 1 93 ? 4.276 1.249 7.525 1.00 82.94 93 VAL A O 1
ATOM 725 N N . LEU A 1 94 ? 4.768 2.344 9.419 1.00 88.00 94 LEU A N 1
ATOM 726 C CA . LEU A 1 94 ? 4.091 1.399 10.292 1.00 88.00 94 LEU A CA 1
ATOM 727 C C . LEU A 1 94 ? 2.660 1.864 10.556 1.00 88.00 94 LEU A C 1
ATOM 729 O O . LEU A 1 94 ? 2.437 2.909 11.172 1.00 88.00 94 LEU A O 1
ATOM 733 N N . SER A 1 95 ? 1.711 1.058 10.091 1.00 89.44 95 SER A N 1
ATOM 734 C CA . SER A 1 95 ? 0.282 1.205 10.345 1.00 89.44 95 SER A CA 1
ATOM 735 C C . SER A 1 95 ? -0.206 0.039 11.199 1.00 89.44 95 SER A C 1
ATOM 737 O O . SER A 1 95 ? 0.205 -1.097 10.973 1.00 89.44 95 SER A O 1
ATOM 739 N N . CYS A 1 96 ? -1.090 0.311 12.156 1.00 89.81 96 CYS A N 1
ATOM 740 C CA . CYS A 1 96 ? -1.761 -0.719 12.950 1.00 89.81 96 CYS A CA 1
ATOM 741 C C . CYS A 1 96 ? -3.055 -1.233 12.300 1.00 89.81 96 CYS A C 1
ATOM 743 O O . CYS A 1 96 ? -3.742 -2.078 12.868 1.00 89.81 96 CYS A O 1
ATOM 745 N N . GLY A 1 97 ? -3.402 -0.717 11.117 1.00 87.94 97 GLY A N 1
ATOM 746 C CA . GLY A 1 97 ? -4.604 -1.110 10.387 1.00 87.94 97 GLY A CA 1
ATOM 747 C C . GLY A 1 97 ? -5.882 -0.443 10.898 1.00 87.94 97 GLY A C 1
ATOM 748 O O . GLY A 1 97 ? -5.923 0.180 11.963 1.00 87.94 97 GLY A O 1
ATOM 749 N N . TRP A 1 98 ? -6.936 -0.548 10.092 1.00 88.44 98 TRP A N 1
ATOM 750 C CA . TRP A 1 98 ? -8.251 0.003 10.400 1.00 88.44 98 TRP A CA 1
ATOM 751 C C . TRP A 1 98 ? -8.999 -0.883 11.402 1.00 88.44 98 TRP A C 1
ATOM 753 O O . TRP A 1 98 ? -9.099 -2.089 11.208 1.00 88.44 98 TRP A O 1
ATOM 763 N N . ILE A 1 99 ? -9.571 -0.274 12.446 1.00 87.00 99 ILE A N 1
ATOM 764 C CA . ILE A 1 99 ? -10.529 -0.936 13.345 1.00 87.00 99 ILE A CA 1
ATOM 765 C C . ILE A 1 99 ? -11.939 -0.420 13.015 1.00 87.00 99 ILE A C 1
ATOM 767 O O . ILE A 1 99 ? -12.117 0.807 12.956 1.00 87.00 99 ILE A O 1
ATOM 771 N N . PRO A 1 100 ? -12.944 -1.289 12.808 1.00 89.06 100 PRO A N 1
ATOM 772 C CA . PRO A 1 100 ? -14.329 -0.863 12.627 1.00 89.06 100 PRO A CA 1
ATOM 773 C C . PRO A 1 100 ? -14.904 -0.215 13.900 1.00 89.06 100 PRO A C 1
ATOM 775 O O . PRO A 1 100 ? -14.451 -0.501 15.009 1.00 89.06 100 PRO A O 1
ATOM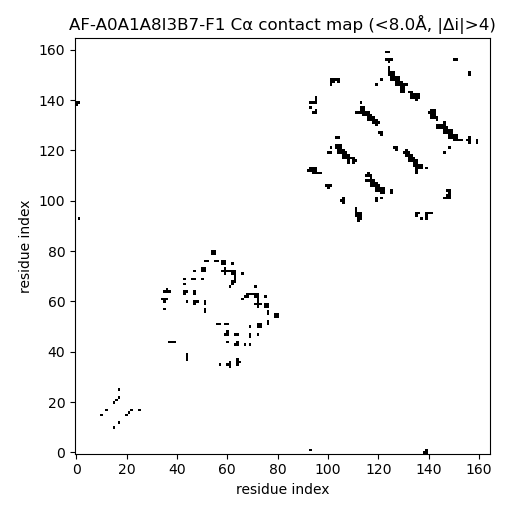 778 N N . PRO A 1 101 ? -15.911 0.667 13.785 1.00 89.25 101 PRO A N 1
ATOM 779 C CA . PRO A 1 101 ? -16.703 1.053 14.948 1.00 89.25 101 PRO A CA 1
ATOM 780 C C . PRO A 1 101 ? -17.454 -0.169 15.517 1.00 89.25 101 PRO A C 1
ATOM 782 O O . PRO A 1 101 ? -17.917 -1.005 14.738 1.00 89.25 101 PRO A O 1
ATOM 785 N N . PRO A 1 102 ? -17.594 -0.293 16.849 1.00 93.94 102 PRO A N 1
ATOM 786 C CA . PRO A 1 102 ? -18.393 -1.358 17.444 1.00 93.94 102 PRO A CA 1
ATOM 787 C C . PRO A 1 102 ? -19.878 -1.168 17.109 1.00 93.94 102 PRO A C 1
ATOM 789 O O . PRO A 1 102 ? -20.362 -0.039 17.022 1.00 93.94 102 PRO A O 1
ATOM 792 N N . ASN A 1 103 ? -20.617 -2.270 16.972 1.00 93.50 103 ASN A N 1
ATOM 793 C CA . ASN A 1 103 ? -22.075 -2.229 16.820 1.00 93.50 103 ASN A CA 1
ATOM 794 C C . ASN A 1 103 ? -22.715 -1.487 18.003 1.00 93.50 103 ASN A C 1
ATOM 796 O O . ASN A 1 103 ? -22.349 -1.754 19.145 1.00 93.50 103 ASN A O 1
ATOM 800 N N . ASN A 1 104 ? -23.686 -0.604 17.745 1.00 94.62 104 ASN A N 1
ATOM 801 C CA . ASN A 1 104 ? -24.297 0.276 18.758 1.00 94.62 104 ASN A CA 1
ATOM 802 C C . ASN A 1 104 ? -23.266 1.150 19.496 1.00 94.62 104 ASN A C 1
ATOM 804 O O . ASN A 1 104 ? -23.369 1.409 20.698 1.00 94.62 104 ASN A O 1
ATOM 808 N N . GLY A 1 105 ? -22.232 1.579 18.778 1.00 94.94 105 GLY A N 1
ATOM 809 C CA . GLY A 1 105 ? -21.200 2.459 19.288 1.00 94.94 105 GLY A CA 1
ATOM 810 C C . GLY A 1 105 ? -20.526 3.258 18.183 1.00 94.94 105 GLY A C 1
ATOM 811 O O . GLY A 1 105 ? -20.858 3.178 17.002 1.00 94.94 105 GLY A O 1
ATOM 812 N N . LYS A 1 106 ? -19.579 4.094 18.590 1.00 94.50 106 LYS A N 1
ATOM 813 C CA . LYS A 1 106 ? -18.891 5.060 17.739 1.00 94.50 106 LYS A CA 1
ATOM 814 C C . LYS A 1 106 ? -17.385 4.908 17.903 1.00 94.50 106 LYS A C 1
ATOM 816 O O . LYS A 1 106 ? -16.893 4.621 18.994 1.00 94.50 106 LYS A O 1
ATOM 821 N N . LYS A 1 107 ? -16.657 5.147 16.811 1.00 94.50 107 LYS A N 1
ATOM 822 C CA . LYS A 1 107 ? -15.197 5.289 16.788 1.00 94.50 107 LYS A CA 1
ATOM 823 C C . LYS A 1 107 ? -14.839 6.733 16.458 1.00 94.50 107 LYS A C 1
ATOM 825 O O . LYS A 1 107 ? -15.288 7.268 15.448 1.00 94.50 107 LYS A O 1
ATOM 830 N N . LEU A 1 108 ? -13.989 7.329 17.279 1.00 94.94 108 LEU A N 1
ATOM 831 C CA . LEU A 1 108 ? -13.360 8.623 17.066 1.00 94.94 108 LEU A CA 1
ATOM 832 C C . LEU A 1 108 ? -11.880 8.399 16.746 1.00 94.94 108 LEU A C 1
ATOM 834 O O . LEU A 1 108 ? -11.184 7.703 17.482 1.00 94.94 108 LEU A O 1
ATOM 838 N N . GLY A 1 109 ? -11.408 8.989 15.649 1.00 89.62 109 GLY A N 1
ATOM 839 C CA . GLY A 1 109 ? -10.048 8.810 15.136 1.00 89.62 109 GLY A CA 1
ATOM 840 C C . GLY A 1 109 ? -10.035 8.148 13.756 1.00 89.62 109 GLY A C 1
ATOM 841 O O . GLY A 1 109 ? -10.702 7.139 13.518 1.00 89.62 109 GLY A O 1
ATOM 842 N N . THR A 1 110 ? -9.281 8.749 12.839 1.00 88.38 110 THR A N 1
ATOM 843 C CA . THR A 1 110 ? -9.215 8.370 11.416 1.00 88.38 110 THR A CA 1
ATOM 844 C C . THR A 1 110 ? -7.802 8.020 10.952 1.00 88.38 110 THR A C 1
ATOM 846 O O . THR A 1 110 ? -7.619 7.649 9.795 1.00 88.38 110 THR A O 1
ATOM 849 N N . THR A 1 111 ? -6.810 8.122 11.838 1.00 89.00 111 THR A N 1
ATOM 850 C CA . THR A 1 111 ? -5.412 7.788 11.560 1.00 89.00 111 THR A CA 1
ATOM 851 C C . THR A 1 111 ? -5.055 6.428 12.151 1.00 89.00 111 THR A C 1
ATOM 853 O O . THR A 1 111 ? -5.606 6.010 13.169 1.00 89.00 111 THR A O 1
ATOM 856 N N . TYR A 1 112 ? -4.118 5.735 11.502 1.00 92.25 112 TYR A N 1
ATOM 857 C CA . TYR A 1 112 ? -3.715 4.370 11.871 1.00 92.25 112 TYR A CA 1
ATOM 858 C C . TYR A 1 112 ? -2.192 4.202 11.948 1.00 92.25 112 TYR A C 1
ATOM 860 O O . TYR A 1 112 ? -1.706 3.093 12.137 1.00 92.25 112 TYR A O 1
ATOM 868 N N . LEU A 1 113 ? -1.439 5.294 11.789 1.00 91.31 113 LEU A N 1
ATOM 869 C CA . LEU A 1 113 ? 0.023 5.302 11.859 1.00 91.31 113 LEU A CA 1
ATOM 870 C C . LEU A 1 113 ? 0.515 5.172 13.301 1.00 91.31 113 LEU A C 1
ATOM 872 O O . LEU A 1 113 ? -0.234 5.428 14.240 1.00 91.31 113 LEU A O 1
ATOM 876 N N . GLN A 1 114 ? 1.788 4.827 13.482 1.00 90.50 114 GLN A N 1
ATOM 877 C CA . GLN A 1 114 ? 2.433 4.814 14.798 1.00 90.50 114 GLN A CA 1
ATOM 878 C C . GLN A 1 114 ? 2.118 6.088 15.607 1.00 90.50 114 GLN A C 1
ATOM 880 O O . GLN A 1 114 ? 2.301 7.203 15.124 1.00 90.50 114 GLN A O 1
ATOM 885 N N . GLY A 1 115 ? 1.651 5.916 16.847 1.00 93.62 115 GLY A N 1
ATOM 886 C CA . GLY A 1 115 ? 1.234 7.016 17.723 1.00 93.62 115 GLY A CA 1
ATOM 887 C C . GLY A 1 115 ? -0.209 7.493 17.517 1.00 93.62 115 GLY A C 1
ATOM 888 O O . GLY A 1 115 ? -0.691 8.302 18.307 1.00 93.62 115 GLY A O 1
ATOM 889 N N . ALA A 1 116 ? -0.925 6.979 16.511 1.00 95.38 116 ALA A N 1
ATOM 890 C CA . ALA A 1 116 ? -2.347 7.246 16.340 1.00 95.38 116 ALA A CA 1
ATOM 891 C C . ALA A 1 116 ? -3.153 6.775 17.555 1.00 95.38 116 ALA A C 1
ATOM 893 O O . ALA A 1 116 ? -2.831 5.770 18.195 1.00 95.38 116 ALA A O 1
ATOM 894 N N . LYS A 1 117 ? -4.235 7.500 17.839 1.00 96.81 117 LYS A N 1
ATOM 895 C CA . LYS A 1 117 ? -5.163 7.230 18.934 1.00 96.81 117 LYS A CA 1
ATOM 896 C C . LYS A 1 117 ? -6.566 7.089 18.370 1.00 96.81 117 LYS A C 1
ATOM 898 O O . LYS A 1 117 ? -7.053 7.995 17.696 1.00 96.81 117 LYS A O 1
ATOM 903 N N . VAL A 1 118 ? -7.218 5.982 18.702 1.00 96.81 118 VAL A N 1
ATOM 904 C CA . VAL A 1 118 ? -8.648 5.788 18.466 1.00 96.81 118 VAL A CA 1
ATOM 905 C C . VAL A 1 118 ? -9.369 5.690 19.800 1.00 96.81 118 VAL A C 1
ATOM 907 O O . VAL A 1 118 ? -8.859 5.102 20.756 1.00 96.81 118 VAL A O 1
ATOM 910 N N . GLN A 1 119 ? -10.543 6.299 19.876 1.00 97.94 119 GLN A N 1
ATOM 911 C CA . GLN A 1 119 ? -11.401 6.275 21.049 1.00 97.94 119 GLN A CA 1
ATOM 912 C C . GLN A 1 119 ? -12.766 5.718 20.672 1.00 97.94 119 GLN A C 1
ATOM 914 O O . GLN A 1 119 ? -13.313 6.034 19.619 1.00 97.94 119 GLN A O 1
ATOM 919 N N . PHE A 1 120 ? -13.317 4.906 21.556 1.00 97.81 120 PHE A N 1
ATOM 920 C CA . PHE A 1 120 ? -14.591 4.247 21.377 1.00 97.81 120 PHE A CA 1
ATOM 921 C C . PHE A 1 120 ? -15.579 4.712 22.434 1.00 97.81 120 PHE A C 1
ATOM 923 O O . PHE A 1 120 ? -15.226 4.958 23.589 1.00 97.81 120 PHE A O 1
ATOM 930 N N . SER A 1 121 ? -16.833 4.812 22.023 1.00 96.38 121 SER A N 1
ATOM 931 C CA . SER A 1 121 ? -17.963 5.050 22.909 1.00 96.38 121 SER A CA 1
ATOM 932 C C . SER A 1 121 ? -19.133 4.180 22.480 1.00 96.38 121 SER A C 1
ATOM 934 O O . SER A 1 121 ? -19.248 3.822 21.311 1.00 96.38 121 SER A O 1
ATOM 936 N N . CYS A 1 122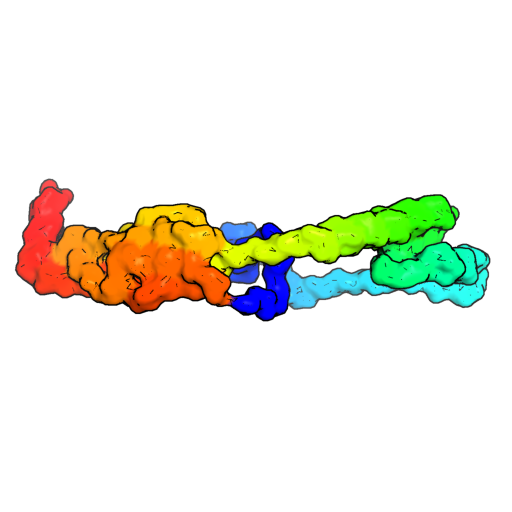 ? -19.993 3.822 23.425 1.00 96.19 122 CYS A N 1
ATOM 937 C CA . CYS A 1 122 ? -21.236 3.129 23.119 1.00 96.19 122 CYS A CA 1
ATOM 938 C C . CYS A 1 122 ? -22.390 4.121 23.081 1.00 96.19 122 CYS A C 1
ATOM 940 O O . CYS A 1 122 ? -22.339 5.181 23.709 1.00 96.19 122 CYS A O 1
ATOM 942 N N . GLU A 1 123 ? -23.411 3.789 22.304 1.00 93.38 123 GLU A N 1
ATOM 943 C CA . GLU A 1 123 ? -24.658 4.534 22.301 1.00 93.38 123 GLU A CA 1
ATOM 944 C C . GLU A 1 123 ? -25.370 4.415 23.652 1.00 93.38 123 GLU A C 1
ATOM 946 O O . GLU A 1 123 ? -25.073 3.551 24.481 1.00 93.38 123 GLU A O 1
ATOM 951 N N . GLU A 1 124 ? -26.323 5.311 23.886 1.00 88.62 124 GLU A N 1
ATOM 952 C CA . GLU A 1 124 ? -27.142 5.267 25.090 1.00 88.62 124 GLU A CA 1
ATOM 953 C C . GLU A 1 124 ? -27.885 3.921 25.198 1.00 88.62 124 GLU A C 1
ATOM 955 O O . GLU A 1 124 ? -28.365 3.378 24.204 1.00 88.62 124 GLU A O 1
ATOM 960 N N . GLY A 1 125 ? -27.952 3.354 26.405 1.00 88.44 125 GLY A N 1
ATOM 961 C CA . GLY A 1 125 ? -28.475 1.999 26.615 1.00 88.44 125 GLY A CA 1
ATOM 962 C C . GLY A 1 125 ? -27.456 0.881 26.358 1.00 88.44 125 GLY A C 1
ATOM 963 O O . GLY A 1 125 ? -27.787 -0.290 26.541 1.00 88.44 125 GLY A O 1
ATOM 964 N N . TYR A 1 126 ? -26.205 1.213 26.023 1.00 92.56 126 TYR A N 1
ATOM 965 C CA . TYR A 1 126 ? -25.112 0.251 25.902 1.00 92.56 126 TYR A CA 1
ATOM 966 C C . TYR A 1 126 ? -23.923 0.613 26.804 1.00 92.56 126 TYR A C 1
ATOM 968 O O . TYR A 1 126 ? -23.635 1.780 27.063 1.00 92.56 126 TYR A O 1
ATOM 976 N N . THR A 1 127 ? -23.220 -0.408 27.290 1.00 93.81 127 THR A N 1
ATOM 977 C CA . THR A 1 127 ? -21.994 -0.305 28.085 1.00 93.81 127 THR A CA 1
ATOM 978 C C . THR A 1 127 ? -20.821 -0.837 27.275 1.00 93.81 127 THR A C 1
ATOM 980 O O . THR A 1 127 ? -20.906 -1.902 26.658 1.00 93.81 127 THR A O 1
ATOM 983 N N . LEU A 1 128 ? -19.713 -0.099 27.315 1.00 95.56 128 LEU A N 1
ATOM 984 C CA . LEU A 1 128 ? -18.463 -0.469 26.665 1.00 95.56 128 LEU A CA 1
ATOM 985 C C . LEU A 1 128 ? -17.762 -1.593 27.430 1.00 95.56 128 LEU A C 1
ATOM 987 O O . LEU A 1 128 ? -17.556 -1.495 28.639 1.00 95.56 128 LEU A O 1
ATOM 991 N N . ARG A 1 129 ? -17.353 -2.634 26.705 1.00 96.69 129 ARG A N 1
ATOM 992 C CA . ARG A 1 129 ? -16.460 -3.697 27.167 1.00 96.69 129 ARG A CA 1
ATOM 993 C C . ARG A 1 129 ? -15.184 -3.693 26.327 1.00 96.69 129 ARG A C 1
ATOM 995 O O . ARG A 1 129 ? -15.245 -3.504 25.114 1.00 96.69 129 ARG A O 1
ATOM 1002 N N . GLY A 1 130 ? -14.046 -3.911 26.981 1.00 96.25 130 GLY A N 1
ATOM 1003 C CA . GLY A 1 130 ? -12.719 -3.811 26.375 1.00 96.25 130 GLY A CA 1
ATOM 1004 C C . GLY A 1 130 ? -12.128 -2.411 26.534 1.00 96.25 130 GLY A C 1
ATOM 1005 O O . GLY A 1 130 ? -12.454 -1.684 27.474 1.00 96.25 130 GLY A O 1
ATOM 1006 N N . SER A 1 131 ? -11.234 -2.016 25.627 1.00 97.75 131 SER A N 1
ATOM 1007 C CA . SER A 1 131 ? -10.521 -0.739 25.750 1.00 97.75 131 SER A CA 1
ATOM 1008 C C . SER A 1 131 ? -11.297 0.424 25.133 1.00 97.75 131 SER A C 1
ATOM 1010 O O . SER A 1 131 ? -11.592 0.428 23.941 1.00 97.75 131 SER A O 1
ATOM 1012 N N . ALA A 1 132 ? -11.588 1.458 25.926 1.00 97.00 132 ALA A N 1
ATOM 1013 C CA . ALA A 1 132 ? -12.216 2.686 25.426 1.00 97.00 132 ALA A CA 1
ATOM 1014 C C . ALA A 1 132 ? -11.267 3.528 24.558 1.00 97.00 132 ALA A C 1
ATOM 1016 O O . ALA A 1 132 ? -11.712 4.345 23.759 1.00 97.00 132 ALA A O 1
ATOM 1017 N N . VAL A 1 133 ? -9.955 3.346 24.710 1.00 97.75 133 VAL A N 1
ATOM 1018 C CA . VAL A 1 133 ? -8.918 4.026 23.929 1.00 97.75 133 VAL A CA 1
ATOM 1019 C C . VAL A 1 133 ? -7.885 2.997 23.500 1.00 97.75 133 VAL A C 1
ATOM 1021 O O . VAL A 1 133 ? -7.416 2.218 24.328 1.00 97.75 133 VAL A O 1
ATOM 1024 N N . ARG A 1 134 ? -7.493 3.026 22.225 1.00 97.56 134 ARG A N 1
ATOM 1025 C CA . ARG A 1 134 ? -6.401 2.206 21.691 1.00 97.56 134 ARG A CA 1
ATOM 1026 C C . ARG A 1 134 ? -5.369 3.094 21.003 1.00 97.56 134 ARG A C 1
ATOM 1028 O O . ARG A 1 134 ? -5.718 4.072 20.340 1.00 97.56 134 ARG A O 1
ATOM 1035 N N . LEU A 1 135 ? -4.097 2.760 21.189 1.00 97.62 135 LEU A N 1
ATOM 1036 C CA . LEU A 1 135 ? -2.944 3.465 20.636 1.00 97.62 135 LEU A CA 1
ATOM 1037 C C . LEU A 1 135 ? -2.211 2.561 19.651 1.00 97.62 135 LEU A C 1
ATOM 1039 O O . LEU A 1 135 ? -1.982 1.390 19.950 1.00 97.62 135 LEU A O 1
ATOM 1043 N N . CYS A 1 136 ? -1.812 3.104 18.503 1.00 95.75 136 CYS A N 1
ATOM 1044 C CA . CYS A 1 136 ? -0.999 2.364 17.549 1.00 95.75 136 CYS A CA 1
ATOM 1045 C C . CYS A 1 136 ? 0.456 2.312 18.030 1.00 95.75 136 CYS A C 1
ATOM 1047 O O . CYS A 1 136 ? 1.157 3.330 18.069 1.00 95.75 136 CYS A O 1
ATOM 1049 N N . GLN A 1 137 ? 0.901 1.125 18.438 1.00 93.38 137 GLN A N 1
ATOM 1050 C CA . GLN A 1 137 ? 2.207 0.910 19.052 1.00 93.38 137 GLN A CA 1
ATOM 1051 C C . GLN A 1 137 ? 3.306 0.701 18.004 1.00 93.38 137 GLN A C 1
ATOM 1053 O O . GLN A 1 137 ? 3.054 0.426 16.833 1.00 93.38 137 GLN A O 1
ATOM 1058 N N . LYS A 1 138 ? 4.573 0.784 18.435 1.00 90.50 138 LYS A N 1
ATOM 1059 C CA . LYS A 1 138 ? 5.741 0.634 17.547 1.00 90.50 138 LYS A CA 1
ATOM 1060 C C . LYS A 1 138 ? 5.880 -0.747 16.897 1.00 90.50 138 LYS A C 1
ATOM 1062 O O . LYS A 1 138 ? 6.663 -0.893 15.967 1.00 90.50 138 LYS A O 1
ATOM 1067 N N . ASN A 1 139 ? 5.149 -1.748 17.379 1.00 88.81 139 ASN A N 1
ATOM 1068 C CA . ASN A 1 139 ? 5.139 -3.107 16.838 1.00 88.81 139 ASN A CA 1
ATOM 1069 C C . ASN A 1 139 ? 4.131 -3.301 15.686 1.00 88.81 139 ASN A C 1
ATOM 1071 O O . ASN A 1 139 ? 4.166 -4.351 15.046 1.00 88.81 139 ASN A O 1
ATOM 1075 N N . GLY A 1 140 ? 3.278 -2.310 15.391 1.00 88.94 140 GLY A N 1
ATOM 1076 C CA . GLY A 1 140 ? 2.232 -2.424 14.365 1.00 88.94 140 GLY A CA 1
ATOM 1077 C C . GLY A 1 140 ? 0.917 -2.976 14.897 1.00 88.94 140 GLY A C 1
ATOM 1078 O O . GLY A 1 140 ? 0.080 -3.395 14.109 1.00 88.94 140 GLY A O 1
ATOM 1079 N N . GLN A 1 141 ? 0.731 -3.001 16.217 1.00 92.69 141 GLN A N 1
ATOM 1080 C CA . GLN A 1 141 ? -0.491 -3.476 16.853 1.00 92.69 141 GLN A CA 1
ATOM 1081 C C . GLN A 1 141 ? -1.158 -2.363 17.661 1.00 92.69 141 GLN A C 1
ATOM 1083 O O . GLN A 1 141 ? -0.508 -1.466 18.206 1.00 92.69 141 GLN A O 1
ATOM 1088 N N . TRP A 1 142 ? -2.483 -2.433 17.733 1.00 95.62 142 TRP A N 1
ATOM 1089 C CA . TRP A 1 142 ? -3.270 -1.582 18.611 1.00 95.62 142 TRP A CA 1
ATOM 1090 C C . TRP A 1 142 ? -3.154 -2.057 20.053 1.00 95.62 142 TRP A C 1
ATOM 1092 O O . TRP A 1 142 ? -3.370 -3.232 20.341 1.00 95.62 142 TRP A O 1
ATOM 1102 N N . SER A 1 143 ? -2.888 -1.129 20.968 1.00 97.38 143 SER A N 1
ATOM 1103 C CA . SER A 1 143 ? -2.884 -1.423 22.397 1.00 97.38 143 SER A CA 1
ATOM 1104 C C . SER A 1 143 ? -4.266 -1.859 22.891 1.00 97.38 143 SER A C 1
ATOM 1106 O O . SER A 1 143 ? -5.294 -1.476 22.322 1.00 97.38 143 SER A O 1
ATOM 1108 N N . GLY A 1 144 ? -4.283 -2.558 24.023 1.00 95.88 144 GLY A N 1
ATOM 1109 C CA . GLY A 1 144 ? -5.513 -2.918 24.720 1.00 95.88 144 GLY A CA 1
ATOM 1110 C C . GLY A 1 144 ? -6.322 -4.009 24.021 1.00 95.88 144 GLY A C 1
ATOM 1111 O O . GLY A 1 144 ? -5.856 -4.680 23.104 1.00 95.88 144 GLY A O 1
ATOM 1112 N N . GLU A 1 145 ? -7.548 -4.170 24.492 1.00 96.06 145 GLU A N 1
ATOM 1113 C CA . GLU A 1 145 ? -8.484 -5.216 24.085 1.00 96.06 145 GLU A CA 1
ATOM 1114 C C . GLU A 1 145 ? -9.507 -4.698 23.073 1.00 96.06 145 GLU A C 1
ATOM 1116 O O . GLU A 1 145 ? -9.827 -3.503 23.046 1.00 96.06 145 GLU A O 1
ATOM 1121 N N . ASP A 1 146 ? -10.055 -5.614 22.277 1.00 93.94 146 ASP A N 1
ATOM 1122 C CA . ASP A 1 146 ? -11.119 -5.306 21.328 1.00 93.94 146 ASP A CA 1
ATOM 1123 C C . ASP A 1 146 ? -12.358 -4.739 22.021 1.00 93.94 146 ASP A C 1
ATOM 1125 O O . ASP A 1 146 ? -12.793 -5.198 23.080 1.00 93.94 146 ASP A O 1
ATOM 1129 N N . THR A 1 147 ? -12.922 -3.706 21.400 1.00 96.31 147 THR A N 1
ATOM 1130 C CA . THR A 1 147 ? -14.022 -2.942 21.973 1.00 96.31 147 THR A CA 1
ATOM 1131 C C . THR A 1 147 ? -15.357 -3.458 21.463 1.00 96.31 147 THR A C 1
ATOM 1133 O O . THR A 1 147 ? -15.577 -3.561 20.258 1.00 96.31 147 THR A O 1
ATOM 1136 N N . SER A 1 148 ? -16.281 -3.722 22.382 1.00 96.44 148 SER A N 1
ATOM 1137 C CA . SER A 1 148 ? -17.655 -4.118 22.073 1.00 96.44 148 SER A CA 1
ATOM 1138 C C . SER A 1 148 ? -18.647 -3.372 22.959 1.00 96.44 148 SER A C 1
ATOM 1140 O O . SER A 1 148 ? -18.326 -2.967 24.077 1.00 96.44 148 SER A O 1
ATOM 1142 N N . CYS A 1 149 ? -19.857 -3.167 22.447 1.00 96.19 149 CYS A N 1
ATOM 1143 C CA . CYS A 1 149 ? -20.943 -2.525 23.176 1.00 96.19 149 CYS A CA 1
ATOM 1144 C C . CYS A 1 149 ? -22.017 -3.559 23.505 1.00 96.19 149 CYS A C 1
ATOM 1146 O O . CYS A 1 149 ? -22.568 -4.206 22.615 1.00 96.19 149 CYS A O 1
ATOM 1148 N N . HIS A 1 150 ? -22.321 -3.708 24.793 1.00 93.56 150 HIS A N 1
ATOM 1149 C CA . HIS A 1 150 ? -23.336 -4.634 25.292 1.00 93.56 150 HIS A CA 1
ATOM 1150 C C . HIS A 1 150 ? -24.491 -3.874 25.931 1.00 93.56 150 HIS A C 1
ATOM 1152 O O . HIS A 1 150 ? -24.292 -2.802 26.487 1.00 93.56 150 HIS A O 1
ATOM 1158 N N . VAL A 1 151 ? -25.696 -4.437 25.881 1.00 89.31 151 VAL A N 1
ATOM 1159 C CA . VAL A 1 151 ? -26.896 -3.830 26.472 1.00 89.31 151 VAL A CA 1
ATOM 1160 C C . VAL A 1 151 ? -26.685 -3.537 27.961 1.00 89.31 151 VAL A C 1
ATOM 1162 O O . VAL A 1 151 ? -26.414 -4.438 28.756 1.00 89.31 151 VAL A O 1
ATOM 1165 N N . SER A 1 152 ? -26.850 -2.274 28.354 1.00 79.06 152 SER A N 1
ATOM 1166 C CA . SER A 1 152 ? -26.650 -1.796 29.721 1.00 79.06 152 SER A CA 1
ATOM 1167 C C . SER A 1 152 ? -27.924 -1.927 30.557 1.00 79.06 152 SER A C 1
ATOM 1169 O O . SER A 1 152 ? -28.473 -0.946 31.028 1.00 79.06 152 SER A O 1
ATOM 1171 N N . SER A 1 153 ? -28.407 -3.153 30.785 1.00 73.88 153 SER A N 1
ATOM 1172 C CA . SER A 1 153 ? -29.689 -3.439 31.464 1.00 73.88 153 SER A CA 1
ATOM 1173 C C . SER A 1 153 ? -30.935 -2.914 30.724 1.00 73.88 153 SER A C 1
ATOM 1175 O O . SER A 1 153 ? -31.026 -1.759 30.309 1.00 73.88 153 SER A O 1
ATOM 1177 N N . MET A 1 154 ? -31.970 -3.757 30.619 1.00 66.69 154 MET A N 1
ATOM 1178 C CA . MET A 1 154 ? -33.233 -3.429 29.931 1.00 66.69 154 MET A CA 1
ATOM 1179 C C . MET A 1 154 ? -33.916 -2.154 30.458 1.00 66.69 154 MET A C 1
ATOM 1181 O O . MET A 1 154 ? -34.610 -1.475 29.704 1.00 66.69 154 MET A O 1
ATOM 1185 N N . LYS A 1 155 ? -33.694 -1.786 31.730 1.00 66.50 155 LYS A N 1
ATOM 1186 C CA . LYS A 1 155 ? -34.259 -0.559 32.319 1.00 66.50 155 LYS A CA 1
ATOM 1187 C C . LYS A 1 155 ? -33.706 0.718 31.677 1.00 66.50 155 LYS A C 1
ATOM 1189 O O . LYS A 1 155 ? -34.444 1.691 31.553 1.00 66.50 155 LYS A O 1
ATOM 1194 N N . ASN A 1 156 ? -32.439 0.723 31.265 1.00 62.31 156 ASN A N 1
ATOM 1195 C CA . ASN A 1 156 ? -31.811 1.892 30.644 1.00 62.31 156 ASN A CA 1
ATOM 1196 C C . ASN A 1 156 ? -32.124 1.971 29.148 1.00 62.31 156 ASN A C 1
ATOM 1198 O O . ASN A 1 156 ? -32.299 3.067 28.621 1.00 62.31 156 ASN A O 1
ATOM 1202 N N . LEU A 1 157 ? -32.285 0.819 28.487 1.00 60.66 157 LEU A N 1
ATOM 1203 C CA . LEU A 1 157 ? -32.707 0.768 27.087 1.00 60.66 157 LEU A CA 1
ATOM 1204 C C . LEU A 1 157 ? -34.128 1.316 26.898 1.00 60.66 157 LEU A C 1
ATOM 1206 O O . LEU A 1 157 ? -34.360 2.125 26.005 1.00 60.66 157 LEU A O 1
ATOM 1210 N N . MET A 1 158 ? -35.061 0.938 27.782 1.00 62.62 158 MET A N 1
ATOM 1211 C CA . MET A 1 158 ? -36.429 1.466 27.747 1.00 62.62 158 MET A CA 1
ATOM 1212 C C . MET A 1 158 ? -36.472 2.978 27.998 1.00 62.62 158 MET A C 1
ATOM 1214 O O . MET A 1 158 ? -37.207 3.679 27.313 1.00 62.62 158 MET A O 1
ATOM 1218 N N . LYS A 1 159 ? -35.650 3.504 28.917 1.00 64.38 159 LYS A N 1
ATOM 1219 C CA . LYS A 1 159 ? -35.543 4.957 29.133 1.00 64.38 159 LYS A CA 1
ATOM 1220 C C . LYS A 1 159 ? -35.037 5.699 27.891 1.00 64.38 159 LYS A C 1
ATOM 1222 O O . LYS A 1 159 ? -35.616 6.721 27.543 1.00 64.38 159 LYS A O 1
ATOM 1227 N N . SER A 1 160 ? -34.012 5.178 27.212 1.00 61.03 160 SER A N 1
ATOM 1228 C CA . SER A 1 160 ? -33.468 5.805 25.996 1.00 61.03 160 SER A CA 1
ATOM 1229 C C . SER A 1 160 ? -34.454 5.772 24.821 1.00 61.03 160 SER A C 1
ATOM 1231 O O . SER A 1 160 ? -34.553 6.749 24.084 1.00 61.03 160 SER A O 1
ATOM 1233 N N . LEU A 1 161 ? -35.234 4.692 24.657 1.00 63.50 161 LEU A N 1
ATOM 1234 C CA . LEU A 1 161 ? -36.285 4.647 23.629 1.00 63.50 161 LEU A CA 1
ATOM 1235 C C . LEU A 1 161 ? -37.421 5.639 23.908 1.00 63.50 161 LEU A C 1
ATOM 1237 O O . LEU A 1 161 ? -37.899 6.277 22.977 1.00 63.50 161 LEU A O 1
ATOM 1241 N N . ILE A 1 162 ? -37.837 5.785 25.170 1.00 65.94 162 ILE A N 1
ATOM 1242 C CA . ILE A 1 162 ? -38.915 6.711 25.553 1.00 65.94 162 ILE A CA 1
ATOM 1243 C C . ILE A 1 162 ? -38.495 8.176 25.353 1.00 65.94 162 ILE A C 1
ATOM 1245 O O . ILE A 1 162 ? -39.330 8.990 24.990 1.00 65.94 162 ILE A O 1
ATOM 1249 N N . LEU A 1 163 ? -37.216 8.520 25.545 1.00 59.50 16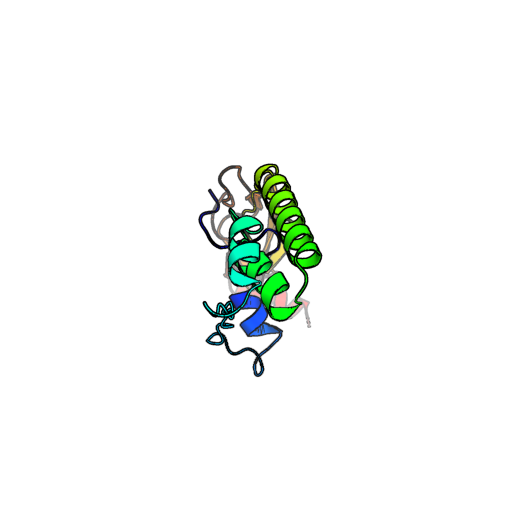3 LEU A N 1
ATOM 1250 C CA . LEU A 1 163 ? -36.696 9.886 25.356 1.00 59.50 163 LEU A CA 1
ATOM 1251 C C . LEU A 1 163 ? -36.501 10.296 23.882 1.00 59.50 163 LEU A C 1
ATOM 1253 O O . LEU A 1 163 ? -36.215 11.462 23.616 1.00 59.50 163 LEU A O 1
ATOM 1257 N N . LYS A 1 164 ? -36.602 9.356 22.933 1.00 61.62 164 LYS A N 1
ATOM 1258 C CA . LYS A 1 164 ? -36.464 9.604 21.483 1.00 61.62 164 LYS A CA 1
ATOM 1259 C C . LYS A 1 164 ? -37.809 9.666 20.737 1.00 61.62 164 LYS A C 1
ATOM 1261 O O . LYS A 1 164 ? -37.792 9.877 19.524 1.00 61.62 164 LYS A O 1
ATOM 1266 N N . LEU A 1 165 ? -38.926 9.451 21.438 1.00 50.38 165 LEU A N 1
ATOM 1267 C CA . LEU A 1 165 ? -40.309 9.629 20.969 1.00 50.38 165 LEU A CA 1
ATOM 1268 C C . LEU A 1 165 ? -40.826 11.007 21.393 1.00 50.38 165 LEU A C 1
ATOM 1270 O O . LEU A 1 165 ? -41.577 11.602 20.592 1.00 50.38 165 LEU A O 1
#

Foldseek 3Di:
DPPDDDDPDDDVCCCCCVPPPDVPNDDPPDDDDQDQPDDPPDPCNVVLVVQQDDPQSSVLSNCCVVVVDNVRSNVSNVVVVVVVVVVVVDDDWQFLHDDDAAVQKDKDFDGGTAQGKIAIDHHWQWDKDKDRMWGQHPVSHTDIDDIYIDGPDPVRVVVVVVVVD

Mean predicted aligned error: 12.02 Å

pLDDT: mean 80.89, std 17.58, range [29.72, 97.94]

Solvent-accessible surface area (backbone atoms only — not comparable to full-atom values): 9742 Å² total; per-residue (Å²): 115,92,78,80,89,68,58,102,76,59,59,74,49,67,65,50,43,64,73,74,72,36,84,91,79,70,63,91,82,72,72,86,85,87,77,64,85,79,45,93,87,40,81,57,44,64,54,29,59,70,68,33,64,71,76,58,21,66,59,9,34,32,37,19,66,75,63,74,27,68,68,56,11,50,51,44,39,51,50,42,48,52,50,50,54,52,57,71,69,54,77,87,80,54,49,37,59,90,77,81,57,31,68,68,35,44,62,47,66,91,64,37,38,62,73,24,57,38,38,49,48,41,37,88,33,33,39,74,42,64,36,51,56,32,38,20,37,95,68,38,43,59,44,74,48,77,55,42,42,43,79,44,52,73,74,41,38,53,53,50,56,61,76,74,110

Secondary structure (DSSP, 8-state):
---S---TT--SHHHHIIIII-TTT--TT----------TT-HHHHHHHHH--STTHHHHHHHHHHH--HHHHHHHHHHHHHHHHHHHHPPPP-B----PPPTTEEEE----BTT-EEEEEEPTTEEEES-SEEEB-TTS-BSSPPPEEEE--HHHHHHHHHTT-